Protein AF-A0A5J6GFS8-F1 (afdb_monomer)

Solvent-accessible surface area (backbone atoms only — not comparable to full-atom values): 8564 Å² total; per-residue (Å²): 138,87,83,85,83,84,83,79,87,88,77,89,83,87,82,81,78,84,73,84,77,79,80,79,78,80,77,74,72,83,65,76,50,43,79,42,54,53,66,45,23,57,69,48,39,76,42,96,89,51,27,25,41,31,42,46,82,40,82,72,58,32,54,70,62,23,29,26,41,33,41,36,55,41,91,51,72,62,40,35,34,36,28,35,67,92,44,79,54,26,57,31,37,74,92,38,41,53,30,64,36,74,43,46,44,67,60,37,60,74,44,33,40,34,37,31,34,40,47,86,95,66,46,76,38,57,51,33,31,32,75,45,33,62,80,75,52,59,46,14,19,22,40,40,36,36,36,53,39,101

Nearest PDB structures (foldseek):
  8vkj-assembly1_B  TM=5.607E-01  e=1.266E-01  Homo sapiens
  5ag9-assembly2_B  TM=4.129E-01  e=4.962E-01  Porphyromonas gingivalis W83
  5a9h-assembly1_A-2  TM=4.532E-01  e=4.469E+00  Rattus norvegicus
  6e14-assembly1_D  TM=4.019E-01  e=4.743E+00  Escherichia coli

Mean predicted aligned error: 10.38 Å

pLDDT: mean 86.06, std 19.15, range [37.62, 98.75]

Organism: Streptomyces kanamyceticus (NCBI:txid1967)

Foldseek 3Di:
DDDDDDDDDDDDDDDDDPDPPPPPDPPPDQDPAAEDAVVCQCVQHQDPVRWTKHKDKAAQPAAQQKEKEKEFEAPDAWKKFKAFAPGTAWIAHDVRRMDMGMDGLVSCLVGPMWIWTQDPPRDIHTHYGNPCRNVVTGGSMYMYMYTHGD

Sequence (150 aa):
MRSAVKRLPVVALMTTMLGAVQVIGYASSAQAAEGIQFQQLLNGEKLPDGDVVQATVLPGGAAPDTISIQLKLSGVTWWKGIQTGSIVLCQAQDNQQSSSAQVSVSDFNAHGLQLWKAKTFGVHTEMYNIVDATQKMSGGNSYIFIWTKD

Secondary structure (DSSP, 8-state):
-PPP-PPPPP--------------------PPPEEE-HHHHHTTPBPTTS-EEEEEEETTSS-TTEEEEEEEESS--S-EEEEETTEEEEEEBTTB-EEEEEEEHHHHHHH--EEEEE-GGG-EEEEEEETTHHHH--TT-EEEEEEEE-

Structure (mmCIF, N/CA/C/O backbone):
data_AF-A0A5J6GFS8-F1
#
_entry.id   AF-A0A5J6GFS8-F1
#
loop_
_atom_site.group_PDB
_atom_site.id
_atom_site.type_symbol
_atom_site.label_atom_id
_atom_site.label_alt_id
_atom_site.label_comp_id
_atom_site.label_asym_id
_atom_site.label_entity_id
_atom_site.label_seq_id
_atom_site.pdbx_PDB_ins_code
_atom_site.Cartn_x
_atom_site.Cartn_y
_atom_site.Cartn_z
_atom_site.occupancy
_atom_site.B_iso_or_equiv
_atom_site.auth_seq_id
_atom_site.auth_comp_id
_atom_site.auth_asym_id
_atom_site.auth_atom_id
_atom_site.pdbx_PDB_model_num
ATOM 1 N N . MET A 1 1 ? -20.683 -40.053 87.049 1.00 51.50 1 MET A N 1
ATOM 2 C CA . MET A 1 1 ? -21.378 -40.898 86.052 1.00 51.50 1 MET A CA 1
ATOM 3 C C . MET A 1 1 ? -21.392 -40.152 84.726 1.00 51.50 1 MET A C 1
ATOM 5 O O . MET A 1 1 ? -22.037 -39.119 84.633 1.00 51.50 1 MET A O 1
ATOM 9 N N . ARG A 1 2 ? -20.567 -40.576 83.760 1.00 42.88 2 ARG A N 1
ATOM 10 C CA . ARG A 1 2 ? -20.391 -39.907 82.459 1.00 42.88 2 ARG A CA 1
ATOM 11 C C . ARG A 1 2 ? -21.342 -40.550 81.448 1.00 42.88 2 ARG A C 1
ATOM 13 O O . ARG A 1 2 ? -21.233 -41.746 81.206 1.00 42.88 2 ARG A O 1
ATOM 20 N N . SER A 1 3 ? -22.280 -39.769 80.916 1.00 56.62 3 SER A N 1
ATOM 21 C CA . SER A 1 3 ? -23.244 -40.216 79.907 1.00 56.62 3 SER A CA 1
ATOM 22 C C . SER A 1 3 ? -22.626 -40.130 78.509 1.00 56.62 3 SER A C 1
ATOM 24 O O . SER A 1 3 ? -22.006 -39.125 78.159 1.00 56.62 3 SER A O 1
ATOM 26 N N . ALA A 1 4 ? -22.756 -41.209 77.739 1.00 50.31 4 ALA A N 1
ATOM 27 C CA . ALA A 1 4 ? -22.211 -41.371 76.399 1.00 50.31 4 ALA A CA 1
ATOM 28 C C . ALA A 1 4 ? -23.165 -40.783 75.348 1.00 50.31 4 ALA A C 1
ATOM 30 O O . ALA A 1 4 ? -24.320 -41.193 75.260 1.00 50.31 4 ALA A O 1
ATOM 31 N N . VAL A 1 5 ? -22.674 -39.862 74.514 1.00 58.72 5 VAL A N 1
ATOM 32 C CA . VAL A 1 5 ? -23.414 -39.358 73.347 1.00 58.72 5 VAL A CA 1
ATOM 33 C C . VAL A 1 5 ? -22.897 -40.063 72.094 1.00 58.72 5 VAL A C 1
ATOM 35 O O . VAL A 1 5 ? -21.768 -39.850 71.652 1.00 58.72 5 VAL A O 1
ATOM 38 N N . LYS A 1 6 ? -23.745 -40.933 71.542 1.00 57.16 6 LYS A N 1
ATOM 39 C CA . LYS A 1 6 ? -23.570 -41.653 70.275 1.00 57.16 6 LYS A CA 1
ATOM 40 C C . LYS A 1 6 ? -23.711 -40.653 69.118 1.00 57.16 6 LYS A C 1
ATOM 42 O O . LYS A 1 6 ? -24.754 -40.017 68.995 1.00 57.16 6 LYS A O 1
ATOM 47 N N . ARG A 1 7 ? -22.688 -40.506 68.270 1.00 54.88 7 ARG A N 1
ATOM 48 C CA . ARG A 1 7 ? -22.780 -39.741 67.013 1.00 54.88 7 ARG A CA 1
ATOM 49 C C . ARG A 1 7 ? -23.250 -40.664 65.886 1.00 54.88 7 ARG A C 1
ATOM 51 O O . ARG A 1 7 ? -22.682 -41.737 65.707 1.00 54.88 7 ARG A O 1
ATOM 58 N N . LEU A 1 8 ? -24.274 -40.240 65.147 1.00 52.16 8 LEU A N 1
ATOM 59 C CA . LEU A 1 8 ? -24.704 -40.848 63.882 1.00 52.16 8 LEU A CA 1
ATOM 60 C C . LEU A 1 8 ? -24.001 -40.143 62.706 1.00 52.16 8 LEU A C 1
ATOM 62 O O . LEU A 1 8 ? -23.770 -38.934 62.800 1.00 52.16 8 LEU A O 1
ATOM 66 N N . PRO A 1 9 ? -23.677 -40.845 61.605 1.00 53.97 9 PRO A N 1
ATOM 67 C CA . PRO A 1 9 ? -23.190 -40.211 60.389 1.00 53.97 9 PRO A CA 1
ATOM 68 C C . PRO A 1 9 ? -24.370 -39.675 59.567 1.00 53.97 9 PRO A C 1
ATOM 70 O O . PRO A 1 9 ? -25.335 -40.392 59.310 1.00 53.97 9 PRO A O 1
ATOM 73 N N . VAL A 1 10 ? -24.281 -38.417 59.135 1.00 53.72 10 VAL A N 1
ATOM 74 C CA . VAL A 1 10 ? -25.166 -37.854 58.108 1.00 53.72 10 VAL A CA 1
ATOM 75 C C . VAL A 1 10 ? -24.489 -38.075 56.758 1.00 53.72 10 VAL A C 1
ATOM 77 O O . VAL A 1 10 ? -23.369 -37.618 56.537 1.00 53.72 10 VAL A O 1
ATOM 80 N N . VAL A 1 11 ? -25.159 -38.824 55.886 1.00 49.25 11 VAL A N 1
ATOM 81 C CA . VAL A 1 11 ? -24.751 -39.141 54.512 1.00 49.25 11 VAL A CA 1
ATOM 82 C C . VAL A 1 11 ? -25.699 -38.428 53.542 1.00 49.25 11 VAL A C 1
ATOM 84 O O . VAL A 1 11 ? -26.904 -38.423 53.779 1.00 49.25 11 VAL A O 1
ATOM 87 N N . ALA A 1 12 ? -25.124 -37.944 52.429 1.00 44.88 12 ALA A N 1
ATOM 88 C CA . ALA A 1 12 ? -25.752 -37.483 51.176 1.00 44.88 12 ALA A CA 1
ATOM 89 C C . ALA A 1 12 ? -26.494 -36.123 51.230 1.00 44.88 12 ALA A C 1
ATOM 91 O O . ALA A 1 12 ? -27.041 -35.743 52.251 1.00 44.88 12 ALA A O 1
ATOM 92 N N . LEU A 1 13 ? -26.539 -35.298 50.178 1.00 42.66 13 LEU A N 1
ATOM 93 C CA . LEU A 1 13 ? -26.356 -35.522 48.741 1.00 42.66 13 LEU A CA 1
ATOM 94 C C . LEU A 1 13 ? -25.402 -34.477 48.129 1.00 42.66 13 LEU A C 1
ATOM 96 O O . LEU A 1 13 ? -25.561 -33.279 48.352 1.00 42.66 13 LEU A O 1
ATOM 100 N N . MET A 1 14 ? -24.472 -34.924 47.281 1.00 44.25 14 MET A N 1
ATOM 101 C CA . MET A 1 14 ? -23.796 -34.067 46.302 1.00 44.25 14 MET A CA 1
ATOM 102 C C . MET A 1 14 ? -24.633 -34.080 45.017 1.00 44.25 14 MET A C 1
ATOM 104 O O . MET A 1 14 ? -24.629 -35.062 44.279 1.00 44.25 14 MET A O 1
ATOM 108 N N . THR A 1 15 ? -25.385 -33.009 44.775 1.00 50.62 15 THR A N 1
ATOM 109 C CA . THR A 1 15 ? -26.115 -32.798 43.520 1.00 50.62 15 THR A CA 1
ATOM 110 C C . THR A 1 15 ? -25.152 -32.212 42.492 1.00 50.62 15 THR A C 1
ATOM 112 O O . THR A 1 15 ? -24.826 -31.027 42.538 1.00 50.62 15 THR A O 1
ATOM 115 N N . THR A 1 16 ? -24.668 -33.036 41.569 1.00 50.84 16 THR A N 1
ATOM 116 C CA . THR A 1 16 ? -23.908 -32.589 40.397 1.00 50.84 16 THR A CA 1
ATOM 117 C C . THR A 1 16 ? -24.849 -31.886 39.418 1.00 50.84 16 THR A C 1
ATOM 119 O O . THR A 1 16 ? -25.651 -32.517 38.734 1.00 50.84 16 THR A O 1
ATOM 122 N N . MET A 1 17 ? -24.747 -30.558 39.342 1.00 48.44 17 MET A N 1
ATOM 123 C CA . MET A 1 17 ? -25.309 -29.764 38.249 1.00 48.44 17 MET A CA 1
ATOM 124 C C . MET A 1 17 ? -24.481 -30.027 36.984 1.00 48.44 17 MET A C 1
ATOM 126 O O . MET A 1 17 ? -23.383 -29.492 36.831 1.00 48.44 17 MET A O 1
ATOM 130 N N . LEU A 1 18 ? -24.998 -30.856 36.075 1.00 46.81 18 LEU A N 1
ATOM 131 C CA . LEU A 1 18 ? -24.504 -30.938 34.700 1.00 46.81 18 LEU A CA 1
ATOM 132 C C . LEU A 1 18 ? -24.989 -29.683 33.952 1.00 46.81 18 LEU A C 1
ATOM 134 O O . LEU A 1 18 ? -26.069 -29.660 33.366 1.00 46.81 18 LEU A O 1
ATOM 138 N N . GLY A 1 19 ? -24.216 -28.602 34.028 1.00 43.16 19 GLY A N 1
ATOM 139 C CA . GLY A 1 19 ? -24.419 -27.435 33.177 1.00 43.16 19 GLY A CA 1
ATOM 140 C C . GLY A 1 19 ? -23.954 -27.762 31.762 1.00 43.16 19 GLY A C 1
ATOM 141 O O . GLY A 1 19 ? -22.760 -27.947 31.534 1.00 43.16 19 GLY A O 1
ATOM 142 N N . ALA A 1 20 ? -24.883 -27.850 30.812 1.00 51.31 20 ALA A N 1
ATOM 143 C CA . ALA A 1 20 ? -24.550 -27.919 29.397 1.00 51.31 20 ALA A CA 1
ATOM 144 C C . ALA A 1 20 ? -23.902 -26.590 28.979 1.00 51.31 20 ALA A C 1
ATOM 146 O O . ALA A 1 20 ? -24.585 -25.587 28.776 1.00 51.31 20 ALA A O 1
ATOM 147 N N . VAL A 1 21 ? -22.573 -26.569 28.874 1.00 49.06 21 VAL A N 1
ATOM 148 C CA . VAL A 1 21 ? -21.855 -25.473 28.220 1.00 49.06 21 VAL A CA 1
ATOM 149 C C . VAL A 1 21 ? -22.130 -25.604 26.726 1.00 49.06 21 VAL A C 1
ATOM 151 O O . VAL A 1 21 ? -21.554 -26.456 26.051 1.00 49.06 21 VAL A O 1
ATOM 154 N N . GLN A 1 22 ? -23.045 -24.788 26.203 1.00 43.69 22 GLN A N 1
ATOM 155 C CA . GLN A 1 22 ? -23.152 -24.605 24.762 1.00 43.69 22 GLN A CA 1
ATOM 156 C C . GLN A 1 22 ? -21.919 -23.838 24.293 1.00 43.69 22 GLN A C 1
ATOM 158 O O . GLN A 1 22 ? -21.813 -22.623 24.453 1.00 43.69 22 GLN A O 1
ATOM 163 N N . VAL A 1 23 ? -20.963 -24.571 23.729 1.00 49.56 23 VAL A N 1
ATOM 164 C CA . VAL A 1 23 ? -19.880 -23.986 22.944 1.00 49.56 23 VAL A CA 1
ATOM 165 C C . VAL A 1 23 ? -20.517 -23.459 21.660 1.00 49.56 23 VAL A C 1
ATOM 167 O O . VAL A 1 23 ? -20.756 -24.213 20.719 1.00 49.56 23 VAL A O 1
ATOM 170 N N . ILE A 1 24 ? -20.848 -22.167 21.634 1.00 54.84 24 ILE A N 1
ATOM 171 C CA . ILE A 1 24 ? -21.201 -21.473 20.394 1.00 54.84 24 ILE A CA 1
ATOM 172 C C . ILE A 1 24 ? -19.900 -21.350 19.600 1.00 54.84 24 ILE A C 1
ATOM 174 O O . ILE A 1 24 ? -19.075 -20.474 19.851 1.00 54.84 24 ILE A O 1
ATOM 178 N N . GLY A 1 25 ? -19.684 -22.291 18.683 1.00 37.62 25 GLY A N 1
ATOM 179 C CA . GLY A 1 25 ? -18.617 -22.202 17.700 1.00 37.62 25 GLY A CA 1
ATOM 180 C C . GLY A 1 25 ? -18.912 -21.048 16.749 1.00 37.62 25 GLY A C 1
ATOM 181 O O . GLY A 1 25 ? -19.737 -21.183 15.850 1.00 37.62 25 GLY A O 1
ATOM 182 N N . TYR A 1 26 ? -18.242 -19.912 16.936 1.00 48.47 26 TYR A N 1
ATOM 183 C CA . TYR A 1 26 ? -18.185 -18.875 15.914 1.00 48.47 26 TYR A CA 1
ATOM 184 C C . TYR A 1 26 ? -17.205 -19.341 14.840 1.00 48.47 26 TYR A C 1
ATOM 186 O O . TYR A 1 26 ? -16.000 -19.119 14.932 1.00 48.47 26 TYR A O 1
ATOM 194 N N . ALA A 1 27 ? -17.721 -20.026 13.823 1.00 43.28 27 ALA A N 1
ATOM 195 C CA . ALA A 1 27 ? -17.005 -20.144 12.567 1.00 43.28 27 ALA A CA 1
ATOM 196 C C . ALA A 1 27 ? -16.975 -18.745 11.939 1.00 43.28 27 ALA A C 1
ATOM 198 O O . ALA A 1 27 ? -17.963 -18.301 11.357 1.00 43.28 27 ALA A O 1
ATOM 199 N N . SER A 1 28 ? -15.865 -18.018 12.088 1.00 51.00 28 SER A N 1
ATOM 200 C CA . SER A 1 28 ? -15.610 -16.863 11.235 1.00 51.00 28 SER A CA 1
ATOM 201 C C . SER A 1 28 ? -15.380 -17.408 9.830 1.00 51.00 28 SER A C 1
ATOM 203 O O . SER A 1 28 ? -14.301 -17.918 9.525 1.00 51.00 28 SER A O 1
ATOM 205 N N . SER A 1 29 ? -16.401 -17.367 8.977 1.00 48.66 29 SER A N 1
ATOM 206 C CA . SER A 1 29 ? -16.181 -17.517 7.544 1.00 48.66 29 SER A CA 1
ATOM 207 C C . SER A 1 29 ? -15.128 -16.486 7.150 1.00 48.66 29 SER A C 1
ATOM 209 O O . SER A 1 29 ? -15.322 -15.301 7.429 1.00 48.66 29 SER A O 1
ATOM 211 N N . ALA A 1 30 ? -14.010 -16.927 6.570 1.00 54.62 30 ALA A N 1
ATOM 212 C CA . ALA A 1 30 ? -13.042 -16.024 5.966 1.00 54.62 30 ALA A CA 1
ATOM 213 C C . ALA A 1 30 ? -13.802 -15.190 4.929 1.00 54.62 30 ALA A C 1
ATOM 215 O O . ALA A 1 30 ? -14.201 -15.697 3.881 1.00 54.62 30 ALA A O 1
ATOM 216 N N . GLN A 1 31 ? -14.117 -13.948 5.283 1.00 60.41 31 GLN A N 1
ATOM 217 C CA . GLN A 1 31 ? -14.730 -13.023 4.351 1.00 60.41 31 GLN A CA 1
ATOM 218 C C . GLN A 1 31 ? -13.674 -12.749 3.286 1.00 60.41 31 GLN A C 1
ATOM 220 O O . GLN A 1 31 ? -12.537 -12.428 3.625 1.00 60.41 31 GLN A O 1
ATOM 225 N N . ALA A 1 32 ? -14.026 -12.958 2.018 1.00 70.25 32 ALA A N 1
ATOM 226 C CA . ALA A 1 32 ? -13.131 -12.616 0.925 1.00 70.25 32 ALA A CA 1
ATOM 227 C C . ALA A 1 32 ? -12.771 -11.128 1.032 1.00 70.25 32 ALA A C 1
ATOM 229 O O . ALA A 1 32 ? -13.650 -10.310 1.316 1.00 70.25 32 ALA A O 1
ATOM 230 N N . ALA A 1 33 ? -11.495 -10.802 0.822 1.00 86.75 33 ALA A N 1
ATOM 231 C CA . ALA A 1 33 ? -11.030 -9.424 0.835 1.00 86.75 33 ALA A CA 1
ATOM 232 C C . ALA A 1 33 ? -11.856 -8.582 -0.147 1.00 86.75 33 ALA A C 1
ATOM 234 O O . ALA A 1 33 ? -12.089 -8.988 -1.290 1.00 86.75 33 ALA A O 1
ATOM 235 N N . GLU A 1 34 ? -12.305 -7.413 0.295 1.00 94.12 34 GLU A N 1
ATOM 236 C CA . GLU A 1 34 ? -13.131 -6.543 -0.528 1.00 94.12 34 GLU A CA 1
ATOM 237 C C . GLU A 1 34 ? -12.273 -5.779 -1.538 1.00 94.12 34 GLU A C 1
ATOM 239 O O . GLU A 1 34 ? -11.184 -5.296 -1.224 1.00 94.12 34 GLU A O 1
ATOM 244 N N . GLY A 1 35 ? -12.753 -5.680 -2.777 1.00 97.12 35 GLY A N 1
ATOM 245 C CA . GLY A 1 35 ? -12.060 -4.939 -3.824 1.00 97.12 35 GLY A CA 1
ATOM 246 C C . GLY A 1 35 ? -12.212 -3.431 -3.633 1.00 97.12 35 GLY A C 1
ATOM 247 O O . GLY A 1 35 ? -13.329 -2.925 -3.679 1.00 97.12 35 GLY A O 1
ATOM 248 N N . ILE A 1 36 ? -11.101 -2.710 -3.484 1.00 98.25 36 ILE A N 1
ATOM 249 C CA . ILE A 1 36 ? -11.068 -1.240 -3.398 1.00 98.25 36 ILE A CA 1
ATOM 250 C C . ILE A 1 36 ? -10.165 -0.649 -4.483 1.00 98.25 36 ILE A C 1
ATOM 252 O O . ILE A 1 36 ? -9.252 -1.314 -4.970 1.00 98.25 36 ILE A O 1
ATOM 256 N N . GLN A 1 37 ? -10.397 0.607 -4.855 1.00 98.44 37 GLN A N 1
ATOM 257 C CA . GLN A 1 37 ? -9.556 1.342 -5.803 1.00 98.44 37 GLN A CA 1
ATOM 258 C C . GLN A 1 37 ? -8.465 2.118 -5.061 1.00 98.44 37 GLN A C 1
ATOM 260 O O . GLN A 1 37 ? -8.717 2.744 -4.030 1.00 98.44 37 GLN A O 1
ATOM 265 N N . PHE A 1 38 ? -7.266 2.181 -5.625 1.00 98.50 38 PHE A N 1
ATOM 266 C CA . PHE A 1 38 ? -6.139 2.939 -5.090 1.00 98.50 38 PHE A CA 1
ATOM 267 C C . PHE A 1 38 ? -6.471 4.430 -4.944 1.00 98.50 38 PHE A C 1
ATOM 269 O O . PHE A 1 38 ? -6.030 5.078 -3.997 1.00 98.50 38 PHE A O 1
ATOM 276 N N . GLN A 1 39 ? -7.319 4.972 -5.827 1.00 98.38 39 GLN A N 1
ATOM 277 C CA . GLN A 1 39 ? -7.792 6.356 -5.723 1.00 98.38 39 GLN A CA 1
ATOM 278 C C . GLN A 1 39 ? -8.543 6.635 -4.411 1.00 98.38 39 GLN A C 1
ATOM 280 O O . GLN A 1 39 ? -8.414 7.732 -3.872 1.00 98.38 39 GLN A O 1
ATOM 285 N N . GLN A 1 40 ? -9.267 5.654 -3.862 1.00 98.44 40 GLN A N 1
ATOM 286 C CA . GLN A 1 40 ? -9.953 5.807 -2.572 1.00 98.44 40 GLN A CA 1
ATOM 287 C C . GLN A 1 40 ? -8.941 6.036 -1.444 1.00 98.44 40 GLN A C 1
ATOM 289 O O . GLN A 1 40 ? -9.168 6.857 -0.558 1.00 98.44 40 GLN A O 1
ATOM 294 N N . LEU A 1 41 ? -7.781 5.372 -1.524 1.00 98.44 41 LEU A N 1
ATOM 295 C CA . LEU A 1 41 ? -6.683 5.556 -0.576 1.00 98.44 41 LEU A CA 1
ATOM 296 C C . LEU A 1 41 ? -6.019 6.925 -0.741 1.00 98.44 41 LEU A C 1
ATOM 298 O O . LEU A 1 41 ? -5.725 7.588 0.250 1.00 98.44 41 LEU A O 1
ATOM 302 N N . LEU A 1 42 ? -5.810 7.391 -1.975 1.00 98.19 42 LEU A N 1
ATOM 303 C CA . LEU A 1 42 ? -5.276 8.739 -2.224 1.00 98.19 42 LEU A CA 1
ATOM 304 C C . LEU A 1 42 ? -6.201 9.833 -1.668 1.00 98.19 42 LEU A C 1
ATOM 306 O O . LEU A 1 42 ? -5.730 10.841 -1.144 1.00 98.19 42 LEU A O 1
ATOM 310 N N . ASN A 1 43 ? -7.512 9.610 -1.747 1.00 98.00 43 ASN A N 1
ATOM 311 C CA . ASN A 1 43 ? -8.529 10.524 -1.234 1.00 98.00 43 ASN A CA 1
ATOM 312 C C . ASN A 1 43 ? -8.733 10.413 0.290 1.00 98.00 43 ASN A C 1
ATOM 314 O O . ASN A 1 43 ? -9.412 11.261 0.868 1.00 98.00 43 ASN A O 1
ATOM 318 N N . GLY A 1 44 ? -8.171 9.387 0.944 1.00 96.88 44 GLY A N 1
ATOM 319 C CA . GLY A 1 44 ? -8.408 9.107 2.363 1.00 96.88 44 GLY A CA 1
ATOM 320 C C . GLY A 1 44 ? -9.870 8.769 2.666 1.00 96.88 44 GLY A C 1
ATOM 321 O O . GLY A 1 44 ? -10.405 9.179 3.697 1.00 96.88 44 GLY A O 1
ATOM 322 N N . GLU A 1 45 ? -10.542 8.076 1.747 1.00 98.06 45 GLU A N 1
ATOM 323 C CA . GLU A 1 45 ? -11.945 7.701 1.895 1.00 98.06 45 GLU A CA 1
ATOM 324 C C . GLU A 1 45 ? -12.149 6.639 2.981 1.00 98.06 45 GLU A C 1
ATOM 326 O O . GLU A 1 45 ? -11.257 5.856 3.318 1.00 98.06 45 GLU A O 1
ATOM 331 N N . LYS A 1 46 ? -13.373 6.598 3.513 1.00 97.94 46 LYS A N 1
ATOM 332 C CA . LYS A 1 46 ? -13.802 5.525 4.406 1.00 97.94 46 LYS A CA 1
ATOM 333 C C . LYS A 1 46 ? -13.968 4.237 3.600 1.00 97.94 46 LYS A C 1
ATOM 335 O O . LYS A 1 46 ? -14.737 4.204 2.640 1.00 97.94 46 LYS A O 1
ATOM 340 N N . LEU A 1 47 ? -13.273 3.189 4.024 1.00 97.19 47 LEU A N 1
ATOM 341 C CA . LEU A 1 47 ? -13.335 1.862 3.429 1.00 97.19 47 LEU A CA 1
ATOM 342 C C . LEU A 1 47 ? -14.553 1.075 3.950 1.00 97.19 47 LEU A C 1
ATOM 344 O O . LEU A 1 47 ? -15.155 1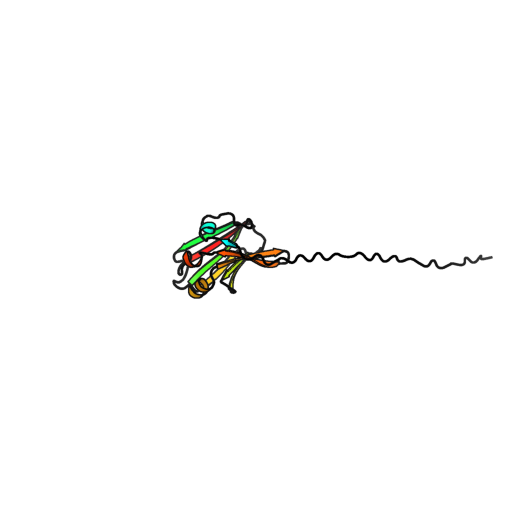.461 4.958 1.00 97.19 47 LEU A O 1
ATOM 348 N N . PRO A 1 48 ? -14.936 -0.025 3.280 1.00 95.00 48 PRO A N 1
ATOM 349 C CA . PRO A 1 48 ? -16.152 -0.778 3.595 1.00 95.00 48 PRO A CA 1
ATOM 350 C C . PRO A 1 48 ? -16.295 -1.269 5.047 1.00 95.00 48 PRO A C 1
ATOM 352 O O . PRO A 1 48 ? -17.383 -1.160 5.610 1.00 95.00 48 PRO A O 1
ATOM 355 N N . ASP A 1 49 ? -15.212 -1.723 5.695 1.00 93.00 49 ASP A N 1
ATOM 356 C CA . ASP A 1 49 ? -15.234 -2.146 7.115 1.00 93.00 49 ASP A CA 1
ATOM 357 C C . ASP A 1 49 ? -15.222 -0.953 8.089 1.00 93.00 49 ASP A C 1
ATOM 359 O O . ASP A 1 49 ? -15.335 -1.114 9.298 1.00 93.00 49 ASP A O 1
ATOM 363 N N . GLY A 1 50 ? -15.118 0.268 7.564 1.00 95.06 50 GLY A N 1
ATOM 364 C CA . GLY A 1 50 ? -15.086 1.509 8.326 1.00 95.06 50 GLY A CA 1
ATOM 365 C C . GLY A 1 50 ? -13.702 2.100 8.556 1.00 95.06 50 GLY A C 1
ATOM 366 O O . GLY A 1 50 ? -13.630 3.260 8.985 1.00 95.06 50 GLY A O 1
ATOM 367 N N . ASP A 1 51 ? -12.660 1.355 8.181 1.00 96.50 51 ASP A N 1
ATOM 368 C CA . ASP A 1 51 ? -11.272 1.797 8.220 1.00 96.50 51 ASP A 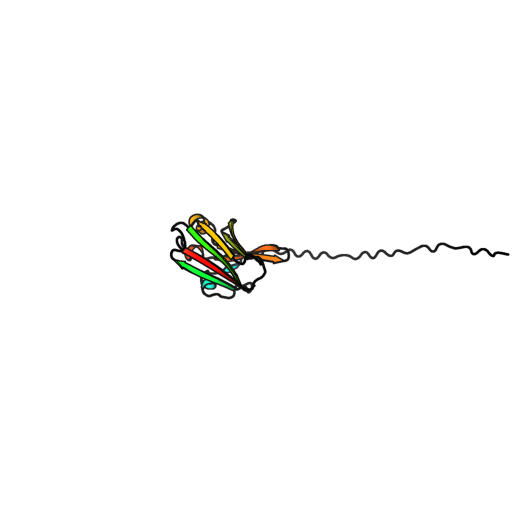CA 1
ATOM 369 C C . ASP A 1 51 ? -11.053 3.064 7.380 1.00 96.50 51 ASP A C 1
ATOM 371 O O . ASP A 1 51 ? -11.766 3.342 6.410 1.00 96.50 51 ASP A O 1
ATOM 375 N N . VAL A 1 52 ? -10.002 3.809 7.713 1.00 97.94 52 VAL A N 1
ATOM 376 C CA . VAL A 1 52 ? -9.467 4.873 6.856 1.00 97.94 52 VAL A CA 1
ATOM 377 C C . VAL A 1 52 ? -7.979 4.627 6.664 1.00 97.94 52 VAL A C 1
ATOM 379 O O . VAL A 1 52 ? -7.206 4.602 7.627 1.00 97.94 52 VAL A O 1
ATOM 382 N N . VAL A 1 53 ? -7.586 4.457 5.403 1.00 98.19 53 VAL A N 1
ATOM 383 C CA . VAL A 1 53 ? -6.193 4.281 4.992 1.00 98.19 53 VAL A CA 1
ATOM 384 C C . VAL A 1 53 ? -5.879 5.315 3.924 1.00 98.19 53 VAL A C 1
ATOM 386 O O . VAL A 1 53 ? -6.500 5.328 2.866 1.00 98.19 53 VAL A O 1
ATOM 389 N N . GLN A 1 54 ? -4.911 6.182 4.204 1.00 98.44 54 GLN A N 1
ATOM 390 C CA . GLN A 1 54 ? -4.463 7.205 3.268 1.00 98.44 54 GLN A CA 1
ATOM 391 C C . GLN A 1 54 ? -3.183 6.762 2.564 1.00 98.44 54 GLN A C 1
ATOM 393 O O . GLN A 1 54 ? -2.246 6.317 3.225 1.00 98.44 54 GLN A O 1
ATOM 398 N N . ALA A 1 55 ? -3.117 6.918 1.245 1.00 98.50 55 ALA A N 1
ATOM 399 C CA . ALA A 1 55 ? -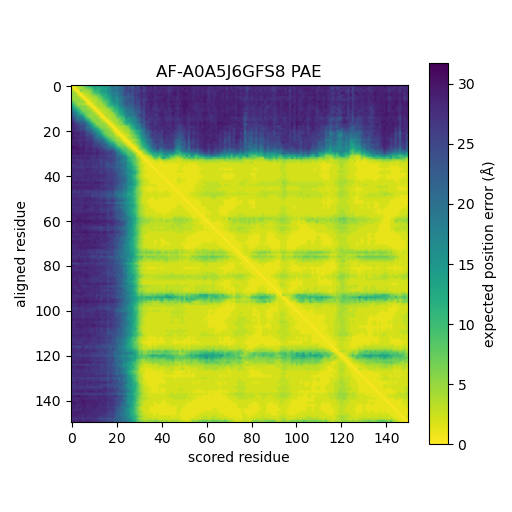1.911 6.674 0.463 1.00 98.50 55 ALA A CA 1
ATOM 400 C C . ALA A 1 55 ? -1.283 7.990 -0.018 1.00 98.50 55 ALA A C 1
ATOM 402 O O . ALA A 1 55 ? -1.978 8.903 -0.461 1.00 98.50 55 ALA A O 1
ATOM 403 N N . THR A 1 56 ? 0.045 8.052 0.007 1.00 98.44 56 THR A N 1
ATOM 404 C CA . THR A 1 56 ? 0.849 9.134 -0.573 1.00 98.44 56 THR A CA 1
ATOM 405 C C . THR A 1 56 ? 1.892 8.538 -1.506 1.00 98.44 56 THR A C 1
ATOM 407 O O . THR A 1 56 ? 2.557 7.564 -1.153 1.00 98.44 56 THR A O 1
ATOM 410 N N . VAL A 1 57 ? 2.067 9.149 -2.679 1.00 98.50 57 VAL A N 1
ATOM 411 C CA . VAL A 1 57 ? 3.076 8.751 -3.668 1.00 98.50 57 VAL A CA 1
ATOM 412 C C . VAL A 1 57 ? 4.251 9.719 -3.619 1.00 98.50 57 VAL A C 1
ATOM 414 O O . VAL A 1 57 ? 4.064 10.933 -3.689 1.00 98.50 57 VAL A O 1
ATOM 417 N N . LEU A 1 58 ? 5.461 9.179 -3.539 1.00 98.19 58 LEU A N 1
ATOM 418 C CA . LEU A 1 58 ? 6.719 9.910 -3.634 1.00 98.19 58 LEU A CA 1
ATOM 419 C C . LEU A 1 58 ? 7.474 9.436 -4.887 1.00 98.19 58 LEU A C 1
ATOM 421 O O . LEU A 1 58 ? 8.099 8.367 -4.861 1.00 98.19 58 LEU A O 1
ATOM 425 N N . PRO A 1 59 ? 7.404 10.196 -5.996 1.00 97.69 59 PRO A N 1
ATOM 426 C CA . PRO A 1 59 ? 8.124 9.857 -7.216 1.00 97.69 59 PRO A CA 1
ATOM 427 C C . PRO A 1 59 ? 9.641 9.820 -7.004 1.00 97.69 59 PRO A C 1
ATOM 429 O O . PRO A 1 59 ? 10.184 10.670 -6.301 1.00 97.69 59 PRO A O 1
ATOM 432 N N . GLY A 1 60 ? 10.330 8.850 -7.610 1.00 96.25 60 GLY A N 1
ATOM 433 C CA . GLY A 1 60 ? 11.790 8.709 -7.485 1.00 96.25 60 GLY A CA 1
ATOM 434 C C . GLY A 1 60 ? 12.270 8.204 -6.116 1.00 96.25 60 GLY A C 1
ATOM 435 O O . GLY A 1 60 ? 13.450 8.323 -5.796 1.00 96.25 60 GLY A O 1
ATOM 436 N N . GLY A 1 61 ? 11.366 7.670 -5.288 1.00 95.00 61 GLY A N 1
ATOM 437 C CA . GLY A 1 61 ? 11.672 7.139 -3.957 1.00 95.00 61 GLY A CA 1
ATOM 438 C C . GLY A 1 61 ? 12.195 5.696 -3.927 1.00 95.00 61 GLY A C 1
ATOM 439 O O . GLY A 1 61 ? 12.387 5.158 -2.836 1.00 95.00 61 GLY A O 1
ATOM 440 N N . ALA A 1 62 ? 12.381 5.054 -5.083 1.00 97.62 62 ALA A N 1
ATOM 441 C CA . ALA A 1 62 ? 12.881 3.684 -5.212 1.00 97.62 62 ALA A CA 1
ATOM 442 C C . ALA A 1 62 ? 13.748 3.516 -6.475 1.00 97.62 62 ALA A C 1
ATOM 444 O O . ALA A 1 62 ? 13.852 4.430 -7.296 1.00 97.62 62 ALA A O 1
ATOM 445 N N . ALA A 1 63 ? 14.373 2.346 -6.637 1.00 97.69 63 ALA A N 1
ATOM 446 C CA . ALA A 1 63 ? 15.045 1.998 -7.888 1.00 97.69 63 ALA A CA 1
ATOM 447 C C . ALA A 1 63 ? 13.999 1.725 -8.993 1.00 97.69 63 ALA A C 1
ATOM 449 O O . ALA A 1 63 ? 12.873 1.350 -8.671 1.00 97.69 63 ALA A O 1
ATOM 450 N N . PRO A 1 64 ? 14.320 1.905 -10.289 1.00 98.00 64 PRO A N 1
ATOM 451 C CA . PRO A 1 64 ? 13.331 1.799 -11.371 1.00 98.00 64 PRO A CA 1
ATOM 452 C C . PRO A 1 64 ? 12.572 0.464 -11.445 1.00 98.00 64 PRO A C 1
ATOM 454 O O . PRO A 1 64 ? 11.425 0.434 -11.883 1.00 98.00 64 PRO A O 1
ATOM 457 N N . ASP A 1 65 ? 13.198 -0.630 -11.023 1.00 98.25 65 ASP A N 1
ATOM 458 C CA . ASP A 1 65 ? 12.663 -1.995 -11.013 1.00 98.25 65 ASP A CA 1
ATOM 459 C C . ASP A 1 65 ? 12.089 -2.419 -9.652 1.00 98.25 65 ASP A C 1
ATOM 461 O O . ASP A 1 65 ? 11.628 -3.554 -9.494 1.00 98.25 65 ASP A O 1
ATOM 465 N N . THR A 1 66 ? 12.059 -1.504 -8.680 1.00 98.38 66 THR A N 1
ATOM 466 C CA . THR A 1 66 ? 11.504 -1.742 -7.350 1.00 98.38 66 THR A CA 1
ATOM 467 C C . THR A 1 66 ? 10.423 -0.736 -6.990 1.00 98.38 66 THR A C 1
ATOM 469 O O . THR A 1 66 ? 10.375 0.399 -7.466 1.00 98.38 66 THR A O 1
ATOM 472 N N . ILE A 1 67 ? 9.524 -1.171 -6.119 1.00 98.69 67 ILE A N 1
ATOM 473 C CA . ILE A 1 67 ? 8.521 -0.334 -5.476 1.00 98.69 67 ILE A CA 1
ATOM 474 C C . ILE A 1 67 ? 8.861 -0.306 -3.991 1.00 98.69 67 ILE A C 1
ATOM 476 O O . ILE A 1 67 ? 8.998 -1.358 -3.365 1.00 98.69 67 ILE A O 1
ATOM 480 N N . SER A 1 68 ? 8.998 0.889 -3.420 1.00 98.62 68 SER A N 1
ATOM 481 C CA . SER A 1 68 ? 9.151 1.057 -1.974 1.00 98.62 68 SER A CA 1
ATOM 482 C C . SER A 1 68 ? 7.775 1.226 -1.340 1.00 98.62 68 SER A C 1
ATOM 484 O O . SER A 1 68 ? 6.973 2.041 -1.793 1.00 98.62 68 SER A O 1
ATOM 486 N N . ILE A 1 69 ? 7.476 0.437 -0.313 1.00 98.69 69 ILE A N 1
ATOM 487 C CA . ILE A 1 69 ? 6.207 0.472 0.414 1.00 98.69 69 ILE A CA 1
ATOM 488 C C . ILE A 1 69 ? 6.510 0.774 1.872 1.00 98.69 69 ILE A C 1
ATOM 490 O O . ILE A 1 69 ? 7.381 0.156 2.483 1.00 98.69 69 ILE A O 1
ATOM 494 N N . GLN A 1 70 ? 5.769 1.718 2.439 1.00 98.62 70 GLN A N 1
ATOM 495 C CA . GLN A 1 70 ? 5.812 2.035 3.855 1.00 98.62 70 GLN A CA 1
ATOM 496 C C . GLN A 1 70 ? 4.405 1.977 4.437 1.00 98.62 70 GLN A C 1
ATOM 498 O O . GLN A 1 70 ? 3.484 2.585 3.904 1.00 98.62 70 GLN A O 1
ATOM 503 N N . LEU A 1 71 ? 4.259 1.302 5.570 1.00 98.62 71 LEU A N 1
ATOM 504 C CA . LEU A 1 71 ? 3.066 1.337 6.405 1.00 98.62 71 LEU A CA 1
ATOM 505 C C . LEU A 1 71 ? 3.338 2.196 7.639 1.00 98.62 71 LEU A C 1
ATOM 507 O O . LEU A 1 71 ? 4.381 2.052 8.281 1.00 98.62 71 LEU A O 1
ATOM 511 N N . LYS A 1 72 ? 2.387 3.057 7.993 1.00 98.19 72 LYS A N 1
ATOM 512 C CA . LYS A 1 72 ? 2.355 3.823 9.241 1.00 98.19 72 LYS A CA 1
ATOM 513 C C . LYS A 1 72 ? 1.001 3.674 9.917 1.00 98.19 72 LYS A C 1
ATOM 515 O O . LYS A 1 72 ? -0.027 3.633 9.244 1.00 98.19 72 LYS A O 1
ATOM 520 N N . LEU A 1 73 ? 1.003 3.648 11.243 1.00 97.31 73 LEU A N 1
ATOM 521 C CA . LEU A 1 73 ? -0.202 3.648 12.066 1.00 97.31 73 LEU A CA 1
ATOM 522 C C . LEU A 1 73 ? -0.355 4.989 12.767 1.00 97.31 73 LEU A C 1
ATOM 524 O O . LEU A 1 73 ? 0.617 5.551 13.268 1.00 97.31 73 LEU A O 1
ATOM 528 N N . SER A 1 74 ? -1.585 5.486 12.831 1.00 94.81 74 SER A N 1
ATOM 529 C CA . SER A 1 74 ? -1.924 6.691 13.579 1.00 94.81 74 SER A CA 1
ATOM 530 C C . SER A 1 74 ? -3.238 6.475 14.319 1.00 94.81 74 SER A C 1
ATOM 532 O O . SER A 1 74 ? -4.296 6.433 13.708 1.00 94.81 74 SER A O 1
ATOM 534 N N . GLY A 1 75 ? -3.177 6.301 15.640 1.00 89.62 75 GLY A N 1
ATOM 535 C CA . GLY A 1 75 ? -4.383 6.188 16.470 1.00 89.62 75 GLY A CA 1
ATOM 536 C C . GLY A 1 75 ? -5.170 4.874 16.342 1.00 89.62 75 GLY A C 1
ATOM 537 O O . GLY A 1 75 ? -6.306 4.824 16.801 1.00 89.62 75 GLY A O 1
ATOM 538 N N . VAL A 1 76 ? -4.579 3.822 15.765 1.00 92.50 76 VAL A N 1
ATOM 539 C CA . VAL A 1 76 ? -5.159 2.466 15.679 1.00 92.50 76 VAL A CA 1
ATOM 540 C C . VAL A 1 76 ? -4.350 1.472 16.512 1.00 92.50 76 VAL A C 1
ATOM 542 O O . VAL A 1 76 ? -3.146 1.660 16.694 1.00 92.50 76 VAL A O 1
ATOM 545 N N . THR A 1 77 ? -4.996 0.420 17.021 1.00 88.31 77 THR A N 1
ATOM 546 C CA . THR A 1 77 ? -4.383 -0.518 17.992 1.00 88.31 77 THR A CA 1
ATOM 547 C C . THR A 1 77 ? -4.235 -1.949 17.476 1.00 88.31 77 THR A C 1
ATOM 549 O O . THR A 1 77 ? -3.385 -2.701 17.951 1.00 88.31 77 THR A O 1
ATOM 552 N N . TRP A 1 78 ? -5.017 -2.351 16.475 1.00 89.94 78 TRP A N 1
ATOM 553 C CA . TRP A 1 78 ? -4.890 -3.689 15.892 1.00 89.94 78 TRP A CA 1
ATOM 554 C C . TRP A 1 78 ? -3.710 -3.780 14.926 1.00 89.94 78 TRP A C 1
ATOM 556 O O . TRP A 1 78 ? -3.457 -2.825 14.186 1.00 89.94 78 TRP A O 1
ATOM 566 N N . TRP A 1 79 ? -3.063 -4.955 14.870 1.00 94.06 79 TRP A N 1
ATOM 567 C CA . TRP A 1 79 ? -2.039 -5.262 13.865 1.00 94.06 79 TRP A CA 1
ATOM 568 C C . TRP A 1 79 ? -2.576 -4.957 12.478 1.00 94.06 79 TRP A C 1
ATOM 570 O O . TRP A 1 79 ? -3.676 -5.400 12.132 1.00 94.06 79 TRP A O 1
ATOM 580 N N . LYS A 1 80 ? -1.778 -4.247 11.692 1.00 96.31 80 LYS A N 1
ATOM 581 C CA . LYS A 1 80 ? -2.031 -3.995 10.278 1.00 96.31 80 LYS A CA 1
ATOM 582 C C . LYS A 1 80 ? -0.857 -4.491 9.472 1.00 96.31 80 LYS A C 1
ATOM 584 O O . LYS A 1 80 ? 0.286 -4.416 9.930 1.00 96.31 80 LYS A O 1
ATOM 589 N N . GLY A 1 81 ? -1.128 -4.883 8.242 1.00 97.31 81 GLY A N 1
ATOM 590 C CA . GLY A 1 81 ? -0.064 -5.135 7.300 1.00 97.31 81 GLY A CA 1
ATOM 591 C C . GLY A 1 81 ? -0.471 -4.969 5.855 1.00 97.31 81 GLY A C 1
ATOM 592 O O . GLY A 1 81 ? -1.633 -4.756 5.505 1.00 97.31 81 GLY A O 1
ATOM 593 N N . ILE A 1 82 ? 0.565 -5.025 5.035 1.00 98.25 82 ILE A N 1
ATOM 594 C CA . ILE A 1 82 ? 0.516 -4.923 3.587 1.00 98.25 82 ILE A CA 1
ATOM 595 C C . ILE A 1 82 ? 1.250 -6.139 3.044 1.00 98.25 82 ILE A C 1
ATOM 597 O O . ILE A 1 82 ? 2.351 -6.457 3.506 1.00 98.25 82 ILE A O 1
ATOM 601 N N . GLN A 1 83 ? 0.652 -6.816 2.075 1.00 97.81 83 GLN A N 1
ATOM 602 C CA . GLN A 1 83 ? 1.235 -7.992 1.442 1.00 97.81 83 GLN A CA 1
ATOM 603 C C . GLN A 1 83 ? 1.014 -7.977 -0.070 1.00 97.81 83 GLN A C 1
ATOM 605 O O . GLN A 1 83 ? 0.167 -7.248 -0.583 1.00 97.81 83 GLN A O 1
ATOM 610 N N . THR A 1 84 ? 1.790 -8.799 -0.763 1.00 96.44 84 THR A N 1
ATOM 611 C CA . THR A 1 84 ? 1.641 -9.093 -2.187 1.00 96.44 84 THR A CA 1
ATOM 612 C C . THR A 1 84 ? 1.609 -10.613 -2.336 1.00 96.44 84 THR A C 1
ATOM 614 O O . THR A 1 84 ? 2.583 -11.310 -2.037 1.00 96.44 84 THR A O 1
ATOM 617 N N . GLY A 1 85 ? 0.439 -11.162 -2.663 1.00 93.38 85 GLY A N 1
ATOM 618 C CA . GLY A 1 85 ? 0.234 -12.613 -2.654 1.00 93.38 85 GLY A CA 1
ATOM 619 C C . GLY A 1 85 ? 0.490 -13.184 -1.258 1.00 93.38 85 GLY A C 1
ATOM 620 O O . GLY A 1 85 ? -0.123 -12.745 -0.293 1.00 93.38 85 GLY A O 1
ATOM 621 N N . SER A 1 86 ? 1.422 -14.132 -1.133 1.00 93.00 86 SER A N 1
ATOM 622 C CA . SER A 1 86 ? 1.803 -14.731 0.157 1.00 93.00 86 SER A CA 1
ATOM 623 C C . SER A 1 86 ? 2.952 -14.011 0.879 1.00 93.00 86 SER A C 1
ATOM 625 O O . SER A 1 86 ? 3.430 -14.502 1.902 1.00 93.00 86 SER A O 1
ATOM 627 N N . ILE A 1 87 ? 3.457 -12.898 0.341 1.00 93.44 87 ILE A N 1
ATOM 628 C CA . ILE A 1 87 ? 4.626 -12.191 0.877 1.00 93.44 87 ILE A CA 1
ATOM 629 C C . ILE A 1 87 ? 4.158 -11.006 1.720 1.00 93.44 87 ILE A C 1
ATOM 631 O O . ILE A 1 87 ? 3.656 -10.018 1.184 1.00 93.44 87 ILE A O 1
ATOM 635 N N . VAL A 1 88 ? 4.379 -11.070 3.035 1.00 97.00 88 VAL A N 1
ATOM 636 C CA . VAL A 1 88 ? 4.168 -9.925 3.933 1.00 97.00 88 VAL A CA 1
ATOM 637 C C . VAL A 1 88 ? 5.281 -8.905 3.708 1.00 97.00 88 VAL A C 1
ATOM 639 O O . VAL A 1 88 ? 6.449 -9.180 3.974 1.00 97.00 88 VAL A O 1
ATOM 642 N N . LEU A 1 89 ? 4.913 -7.719 3.228 1.00 97.62 89 LEU A N 1
ATOM 643 C CA . LEU A 1 89 ? 5.844 -6.627 2.949 1.00 97.62 89 LEU A CA 1
ATOM 644 C C . LEU A 1 89 ? 6.039 -5.754 4.184 1.00 97.62 89 LEU A C 1
ATOM 646 O O . LEU A 1 89 ? 7.157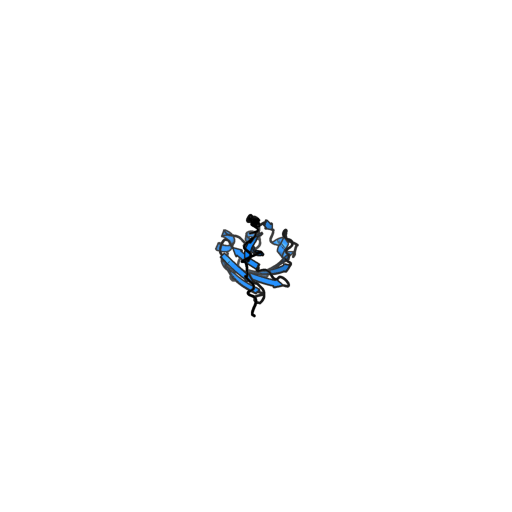 -5.435 4.573 1.00 97.62 89 LEU A O 1
ATOM 650 N N . CYS A 1 90 ? 4.941 -5.353 4.816 1.00 97.50 90 CYS A N 1
ATOM 651 C CA . CYS A 1 90 ? 4.970 -4.491 5.988 1.00 97.50 90 CYS A CA 1
ATOM 652 C C . CYS A 1 90 ? 3.987 -5.002 7.029 1.00 97.50 90 CYS A C 1
ATOM 654 O O . CYS A 1 90 ? 2.895 -5.454 6.692 1.00 97.50 90 CYS A O 1
ATOM 656 N N . GLN A 1 91 ? 4.355 -4.852 8.296 1.00 96.69 91 GLN A N 1
ATOM 657 C CA . GLN A 1 91 ? 3.458 -5.056 9.424 1.00 96.69 91 GLN A CA 1
ATOM 658 C C . GLN A 1 91 ? 3.787 -4.055 10.526 1.00 96.69 91 GLN A C 1
ATOM 660 O O . GLN A 1 91 ? 4.954 -3.707 10.724 1.00 96.69 91 GLN A O 1
ATOM 665 N N . ALA A 1 92 ? 2.764 -3.570 11.214 1.00 96.00 92 ALA A N 1
ATOM 666 C CA . ALA A 1 92 ? 2.893 -2.583 12.273 1.00 96.00 92 ALA A CA 1
ATOM 667 C C . ALA A 1 92 ? 1.843 -2.842 13.360 1.00 96.00 92 ALA A C 1
ATOM 669 O O . ALA A 1 92 ? 0.728 -3.285 13.067 1.00 96.00 92 ALA A O 1
ATOM 670 N N . GLN A 1 93 ? 2.209 -2.554 14.608 1.00 94.00 93 GLN A N 1
ATOM 671 C CA . GLN A 1 93 ? 1.340 -2.613 15.782 1.00 94.00 93 GLN A CA 1
ATOM 672 C C . GLN A 1 93 ? 1.979 -1.833 16.941 1.00 94.00 93 GLN A C 1
ATOM 674 O O . GLN A 1 93 ? 3.201 -1.825 17.062 1.00 94.00 93 GLN A O 1
ATOM 679 N N . ASP A 1 94 ? 1.169 -1.239 17.820 1.00 85.75 94 ASP A N 1
ATOM 680 C CA . ASP A 1 94 ? 1.574 -0.709 19.129 1.00 85.75 94 ASP A CA 1
ATOM 681 C C . ASP A 1 94 ? 2.854 0.150 19.098 1.00 85.75 94 ASP A C 1
ATOM 683 O O . ASP A 1 94 ? 2.826 1.309 18.679 1.00 85.75 94 ASP A O 1
ATOM 687 N N . ASN A 1 95 ? 3.977 -0.412 19.562 1.00 82.44 95 ASN A N 1
ATOM 688 C CA . ASN A 1 95 ? 5.285 0.236 19.665 1.00 82.44 95 ASN A CA 1
ATOM 689 C C . ASN A 1 95 ? 6.047 0.290 18.329 1.00 82.44 95 ASN A C 1
ATOM 691 O O . ASN A 1 95 ? 6.954 1.109 18.172 1.00 82.44 95 ASN A O 1
ATOM 695 N N . GLN A 1 96 ? 5.662 -0.532 17.356 1.00 87.94 96 GLN A N 1
ATOM 696 C CA . GLN A 1 96 ? 6.124 -0.483 15.979 1.00 87.94 96 GLN A CA 1
ATOM 697 C C . GLN A 1 96 ? 5.048 0.185 15.119 1.00 87.94 96 GLN A C 1
ATOM 699 O O . GLN A 1 96 ? 4.304 -0.462 14.386 1.00 87.94 96 GLN A O 1
ATOM 704 N N . GLN A 1 97 ? 4.984 1.515 15.187 1.00 92.12 97 GLN A N 1
ATOM 705 C CA . GLN A 1 97 ? 4.009 2.314 14.433 1.00 92.12 97 GLN A CA 1
ATOM 706 C C . GLN A 1 97 ? 4.364 2.485 12.952 1.00 92.12 97 GLN A C 1
ATOM 708 O O . GLN A 1 97 ? 3.625 3.140 12.218 1.00 92.12 97 GLN A O 1
ATOM 713 N N . SER A 1 98 ? 5.492 1.934 12.495 1.00 96.69 98 SER A N 1
ATOM 714 C CA . SER A 1 98 ? 5.852 1.957 11.081 1.00 96.69 98 SER A CA 1
ATOM 715 C C . SER A 1 98 ? 6.710 0.768 10.660 1.00 96.69 98 SER A C 1
ATOM 717 O O . SER A 1 98 ? 7.458 0.200 11.458 1.00 96.69 98 SER A O 1
ATOM 719 N N . SER A 1 99 ? 6.598 0.405 9.388 1.00 98.19 99 SER A N 1
ATOM 720 C CA . SER A 1 99 ? 7.408 -0.615 8.728 1.00 98.19 99 SER A CA 1
ATOM 721 C C . SER A 1 99 ? 7.555 -0.260 7.253 1.00 98.19 99 SER A C 1
ATOM 723 O O . SER A 1 99 ? 6.699 0.427 6.694 1.00 98.19 99 SER A O 1
ATOM 725 N N . SER A 1 100 ? 8.649 -0.679 6.629 1.00 98.12 100 SER A N 1
ATOM 726 C CA . SER A 1 100 ? 8.908 -0.438 5.212 1.00 98.12 100 SER A CA 1
ATOM 727 C C . SER A 1 100 ? 9.590 -1.635 4.576 1.00 98.12 100 SER A C 1
ATOM 729 O O . SER A 1 100 ? 10.454 -2.248 5.203 1.00 98.12 100 SER A O 1
ATOM 731 N N . ALA A 1 101 ? 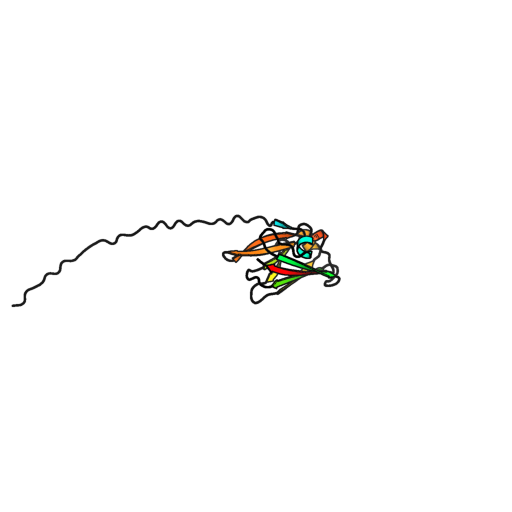9.268 -1.899 3.318 1.00 98.25 101 ALA A N 1
ATOM 732 C CA . ALA A 1 101 ? 9.918 -2.910 2.501 1.00 98.25 101 ALA A CA 1
ATOM 733 C C . ALA A 1 101 ? 10.003 -2.458 1.045 1.00 98.25 101 ALA A C 1
ATOM 735 O O . ALA A 1 101 ? 9.379 -1.479 0.633 1.00 98.25 101 ALA A O 1
ATOM 736 N N . GLN A 1 102 ? 10.789 -3.192 0.267 1.00 98.25 102 GLN A N 1
ATOM 737 C CA . GLN A 1 102 ? 10.817 -3.067 -1.182 1.00 98.25 102 GLN A CA 1
ATOM 738 C C . GLN A 1 102 ? 10.340 -4.372 -1.804 1.00 98.25 102 GLN A C 1
ATOM 740 O O . GLN A 1 102 ? 10.596 -5.450 -1.270 1.00 98.25 102 GLN A O 1
ATOM 745 N N . VAL A 1 103 ? 9.662 -4.258 -2.937 1.00 98.00 103 VAL A N 1
ATOM 746 C CA . VAL A 1 103 ? 9.220 -5.386 -3.756 1.00 98.00 103 VAL A CA 1
ATOM 747 C C . VAL A 1 103 ? 9.646 -5.138 -5.197 1.00 98.00 103 VAL A C 1
ATOM 749 O O . VAL A 1 103 ? 9.664 -3.990 -5.652 1.00 98.00 103 VAL A O 1
ATOM 752 N N . SER A 1 104 ? 10.015 -6.198 -5.913 1.00 98.25 104 SER A N 1
ATOM 753 C CA . SER A 1 104 ? 10.266 -6.092 -7.347 1.00 98.25 104 SER A CA 1
ATOM 754 C C . SER A 1 104 ? 8.968 -5.736 -8.082 1.00 98.25 104 SER A C 1
ATOM 756 O O . SER A 1 104 ? 7.876 -6.162 -7.697 1.00 98.25 104 SER A O 1
ATOM 758 N N . VAL A 1 105 ? 9.063 -4.971 -9.170 1.00 98.25 105 VAL A N 1
ATOM 759 C CA . VAL A 1 105 ? 7.891 -4.672 -10.012 1.00 98.25 105 VAL A CA 1
ATOM 760 C C . VAL A 1 105 ? 7.265 -5.958 -10.567 1.00 98.25 105 VAL A C 1
ATOM 762 O O . VAL A 1 105 ? 6.047 -6.029 -10.713 1.00 98.25 105 VAL A O 1
ATOM 765 N N . SER A 1 106 ? 8.068 -6.989 -10.851 1.00 98.00 106 SER A N 1
ATOM 766 C CA . SER A 1 106 ? 7.571 -8.276 -11.347 1.00 98.00 106 SER A CA 1
ATOM 767 C C . SER A 1 106 ? 6.714 -9.015 -10.323 1.00 98.00 106 SER A C 1
ATOM 769 O O . SER A 1 106 ? 5.610 -9.430 -10.669 1.00 98.00 106 SER A O 1
ATOM 771 N N . ASP A 1 107 ? 7.180 -9.140 -9.076 1.00 96.69 107 ASP A N 1
ATOM 772 C CA . ASP A 1 107 ? 6.425 -9.841 -8.027 1.00 96.69 107 ASP A CA 1
ATOM 773 C C . ASP A 1 107 ? 5.150 -9.068 -7.687 1.00 96.69 107 ASP A C 1
ATOM 775 O O . ASP A 1 107 ? 4.069 -9.646 -7.575 1.00 96.69 107 ASP A O 1
ATOM 779 N N . PHE A 1 108 ? 5.259 -7.738 -7.618 1.00 97.94 108 PHE A N 1
ATOM 780 C CA . PHE A 1 108 ? 4.114 -6.866 -7.397 1.00 97.94 108 PHE A CA 1
ATOM 781 C C . PHE A 1 108 ? 3.054 -7.012 -8.498 1.00 97.94 108 PHE A C 1
ATOM 783 O O . PHE A 1 108 ? 1.873 -7.173 -8.200 1.00 97.94 108 PHE A O 1
ATOM 790 N N . ASN A 1 109 ? 3.452 -7.013 -9.773 1.00 97.88 109 ASN A N 1
ATOM 791 C CA . ASN A 1 109 ? 2.514 -7.161 -10.889 1.00 97.88 109 ASN A CA 1
ATOM 792 C C . ASN A 1 109 ? 1.877 -8.554 -10.960 1.00 97.88 109 ASN A C 1
ATOM 794 O O . ASN A 1 109 ? 0.759 -8.683 -11.454 1.00 97.88 109 ASN A O 1
ATOM 798 N N . ALA A 1 110 ? 2.565 -9.591 -10.478 1.00 97.25 110 ALA A N 1
ATOM 799 C CA . ALA A 1 110 ? 2.044 -10.955 -10.466 1.00 97.25 110 ALA A CA 1
ATOM 800 C C . ALA A 1 110 ? 0.947 -11.169 -9.410 1.00 97.25 110 ALA A C 1
ATOM 802 O O . ALA A 1 110 ? 0.076 -12.021 -9.595 1.00 97.25 110 ALA A O 1
ATOM 803 N N . HIS A 1 111 ? 0.986 -10.417 -8.307 1.00 96.81 111 HIS A N 1
ATOM 804 C CA . HIS A 1 111 ? 0.166 -10.707 -7.128 1.00 96.81 111 HIS A CA 1
ATOM 805 C C . HIS A 1 111 ? -0.672 -9.529 -6.612 1.00 96.81 111 HIS A C 1
ATOM 807 O O . HIS A 1 111 ? -1.566 -9.728 -5.786 1.00 96.81 111 HIS A O 1
ATOM 813 N N . GLY A 1 112 ? -0.426 -8.312 -7.096 1.00 97.25 112 GLY A N 1
ATOM 814 C CA . GLY A 1 112 ? -1.121 -7.106 -6.661 1.00 97.25 112 GLY A CA 1
ATOM 815 C C . GLY A 1 112 ? -0.728 -6.670 -5.250 1.00 97.25 112 GLY A C 1
ATOM 816 O O . GLY A 1 112 ? 0.390 -6.913 -4.787 1.00 97.25 112 GLY A O 1
ATOM 817 N N . LEU A 1 113 ? -1.664 -6.004 -4.573 1.00 98.12 113 LEU A 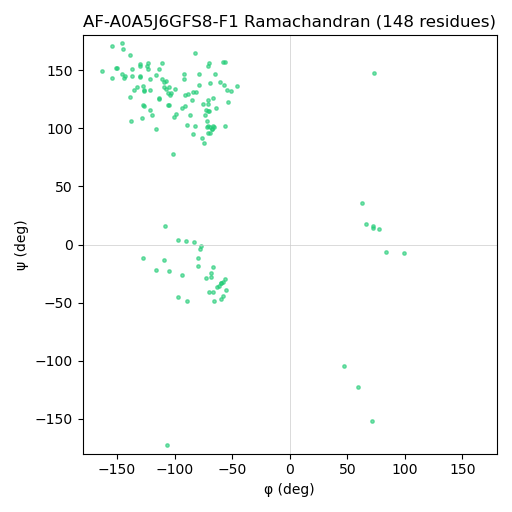N 1
ATOM 818 C CA . LEU A 1 113 ? -1.466 -5.455 -3.237 1.00 98.12 113 LEU A CA 1
ATOM 819 C C . LEU A 1 113 ? -2.703 -5.681 -2.372 1.00 98.12 113 LEU A C 1
ATOM 821 O O . LEU A 1 113 ? -3.812 -5.282 -2.738 1.00 98.12 113 LEU A O 1
ATOM 825 N N . GLN A 1 114 ? -2.495 -6.277 -1.205 1.00 98.12 114 GLN A N 1
ATOM 826 C CA . GLN A 1 114 ? -3.542 -6.538 -0.229 1.00 98.12 114 GLN A CA 1
ATOM 827 C C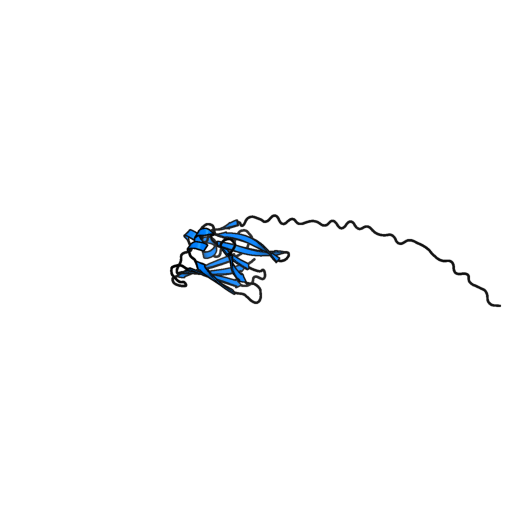 . GLN A 1 114 ? -3.218 -5.865 1.102 1.00 98.12 114 GLN A C 1
ATOM 829 O O . GLN A 1 114 ? -2.066 -5.827 1.543 1.00 98.12 114 GLN A O 1
ATOM 834 N N . LEU A 1 115 ? -4.259 -5.356 1.755 1.00 98.00 115 LEU A N 1
ATOM 835 C CA . LEU A 1 115 ? -4.210 -4.824 3.110 1.00 98.00 115 LEU A CA 1
ATOM 836 C C . LEU A 1 115 ? -4.910 -5.808 4.044 1.00 98.00 115 LEU A C 1
ATOM 838 O O . LEU A 1 115 ? -6.027 -6.261 3.771 1.00 98.00 115 LEU A O 1
ATOM 842 N N . TRP A 1 116 ? -4.281 -6.107 5.171 1.00 96.38 116 TRP A N 1
ATOM 843 C CA . TRP A 1 116 ? -4.825 -7.016 6.172 1.00 96.38 116 TRP A CA 1
ATOM 844 C C . TRP A 1 116 ? -4.774 -6.395 7.564 1.00 96.38 116 TRP A C 1
ATOM 846 O O . TRP A 1 116 ? -3.951 -5.519 7.852 1.00 96.38 116 TRP A O 1
ATOM 856 N N . LYS A 1 117 ? -5.662 -6.862 8.443 1.00 94.38 117 LYS A N 1
ATOM 857 C CA . LYS A 1 117 ? -5.626 -6.537 9.872 1.00 94.38 117 LYS A CA 1
ATOM 858 C C . LYS A 1 117 ? -5.881 -7.768 10.725 1.00 94.38 117 LYS A C 1
ATOM 860 O O . LYS A 1 117 ? -6.571 -8.695 10.300 1.00 94.38 117 LYS A O 1
ATOM 865 N N . ALA A 1 118 ? -5.327 -7.789 11.932 1.00 92.50 118 ALA A N 1
ATOM 866 C CA . ALA A 1 118 ? -5.727 -8.789 12.912 1.00 92.50 118 ALA A CA 1
ATOM 867 C C . ALA A 1 118 ? -7.161 -8.521 13.385 1.00 92.50 118 ALA A C 1
ATOM 869 O O . ALA A 1 118 ? -7.538 -7.376 13.639 1.00 92.50 118 ALA A O 1
ATOM 870 N N . LYS A 1 119 ? -7.944 -9.589 13.530 1.00 85.00 119 LYS A N 1
ATOM 871 C CA . LYS A 1 119 ? -9.250 -9.593 14.197 1.00 85.00 119 LYS A CA 1
ATOM 872 C C . LYS A 1 119 ? -9.144 -10.275 15.564 1.00 85.00 119 LYS A C 1
ATOM 874 O O . LYS A 1 119 ? -8.050 -10.589 16.043 1.00 85.00 119 LYS A O 1
ATOM 879 N N . THR A 1 120 ? -10.287 -10.482 16.219 1.00 80.06 120 THR A N 1
ATOM 880 C CA . THR A 1 120 ? -10.386 -11.164 17.515 1.00 80.06 120 THR A CA 1
ATOM 881 C C . THR A 1 120 ? -9.555 -12.451 17.524 1.00 80.06 120 THR A C 1
ATOM 883 O O . THR A 1 120 ? -9.567 -13.211 16.559 1.00 80.06 120 THR A O 1
ATOM 886 N N . PHE A 1 121 ? -8.818 -12.675 18.614 1.00 78.88 121 PHE A N 1
ATOM 887 C CA . PHE A 1 121 ? 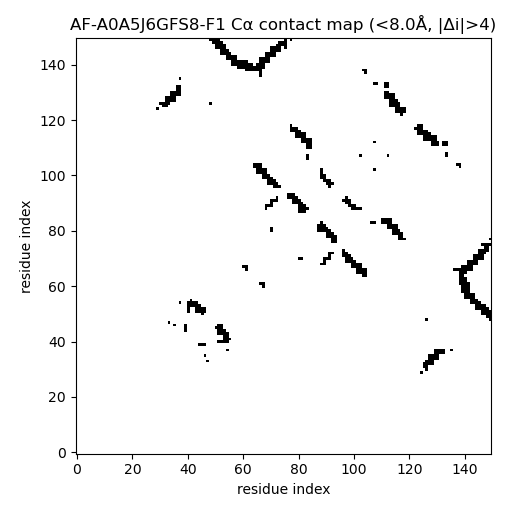-7.863 -13.782 18.775 1.00 78.88 121 PHE A CA 1
ATOM 888 C C . PHE A 1 121 ? -6.626 -13.735 17.860 1.00 78.88 121 PHE A C 1
ATOM 890 O O . PHE A 1 121 ? -5.934 -14.739 17.723 1.00 78.88 121 PHE A O 1
ATOM 897 N N . GLY A 1 122 ? -6.309 -12.580 17.267 1.00 78.31 122 GLY A N 1
ATOM 898 C CA . GLY A 1 122 ? -5.073 -12.390 16.502 1.00 78.31 122 GLY A CA 1
ATOM 899 C C . GLY A 1 122 ? -5.105 -12.998 15.101 1.00 78.31 122 GLY A C 1
ATOM 900 O O . GLY A 1 122 ? -4.065 -13.113 14.462 1.00 78.31 122 GLY A O 1
ATOM 901 N N . VAL A 1 123 ? -6.281 -13.385 14.599 1.00 84.56 123 VAL A N 1
ATOM 902 C CA . VAL A 1 123 ? -6.414 -13.932 13.244 1.00 84.56 123 VAL A CA 1
ATOM 903 C C . VAL A 1 123 ? -6.174 -12.820 12.226 1.00 84.56 123 VAL A C 1
ATOM 905 O O . VAL A 1 123 ? -6.952 -11.868 12.147 1.00 84.56 123 VAL A O 1
ATOM 908 N N . HIS A 1 124 ? -5.106 -12.939 11.439 1.00 86.75 124 HIS A N 1
ATOM 909 C CA . HIS A 1 124 ? -4.820 -12.019 10.341 1.00 86.75 124 HIS A CA 1
ATOM 910 C C . HIS A 1 124 ? -5.824 -12.262 9.218 1.00 86.75 124 HIS A C 1
ATOM 912 O O . HIS A 1 124 ? -5.874 -13.343 8.638 1.00 86.75 124 HIS A O 1
ATOM 918 N N . THR A 1 125 ? -6.658 -11.261 8.958 1.00 90.94 125 THR A N 1
ATOM 919 C CA . THR A 1 125 ? -7.697 -11.323 7.934 1.00 90.94 125 THR A CA 1
ATOM 920 C C . THR A 1 125 ? -7.350 -10.336 6.834 1.00 90.94 125 THR A C 1
ATOM 922 O O . THR A 1 125 ? -7.143 -9.149 7.103 1.00 90.94 125 THR A O 1
ATOM 925 N N . GLU A 1 126 ? -7.292 -10.823 5.600 1.00 92.38 126 GLU A N 1
ATOM 926 C CA . GLU A 1 126 ? -7.220 -9.966 4.420 1.00 92.38 126 GLU A CA 1
ATOM 927 C C . GLU A 1 126 ? -8.513 -9.156 4.330 1.00 92.38 126 GLU A C 1
ATOM 929 O O . GLU A 1 126 ? -9.605 -9.714 4.243 1.00 92.38 126 GLU A O 1
ATOM 934 N N . MET A 1 127 ? -8.392 -7.834 4.414 1.00 94.81 127 MET A N 1
ATOM 935 C CA . MET A 1 127 ? -9.547 -6.938 4.435 1.00 94.81 127 MET A CA 1
ATOM 936 C C . MET A 1 127 ? -9.819 -6.380 3.051 1.00 94.81 127 MET A C 1
ATOM 938 O O . MET A 1 127 ? -10.966 -6.350 2.613 1.00 94.81 127 MET A O 1
ATOM 942 N N . TYR A 1 128 ? -8.755 -5.950 2.369 1.00 97.62 128 TYR A N 1
ATOM 943 C CA . TYR A 1 128 ? -8.862 -5.188 1.136 1.00 97.62 128 TYR A CA 1
ATOM 944 C C . TYR A 1 128 ? -7.890 -5.696 0.083 1.00 97.62 128 TYR A C 1
ATOM 946 O O . TYR A 1 128 ? -6.697 -5.847 0.350 1.00 97.62 128 TYR A O 1
ATOM 954 N N . ASN A 1 129 ? -8.393 -5.888 -1.128 1.00 97.81 129 ASN A N 1
ATOM 955 C CA . ASN A 1 129 ? -7.593 -6.094 -2.324 1.00 97.81 129 ASN A CA 1
ATOM 956 C C . ASN A 1 129 ? -7.643 -4.816 -3.166 1.00 97.81 129 ASN A C 1
ATOM 958 O O . ASN A 1 129 ? -8.724 -4.387 -3.570 1.00 97.81 129 ASN A O 1
ATOM 962 N N . ILE A 1 130 ? -6.495 -4.192 -3.426 1.00 98.12 130 ILE A N 1
ATOM 963 C CA . ILE A 1 130 ? -6.442 -2.951 -4.206 1.00 98.12 130 ILE A CA 1
ATOM 964 C C . ILE A 1 130 ? -6.441 -3.331 -5.689 1.00 98.12 130 ILE A C 1
ATOM 966 O O . ILE A 1 130 ? -5.405 -3.663 -6.266 1.00 98.12 130 ILE A O 1
ATOM 970 N N . VAL A 1 131 ? -7.625 -3.330 -6.301 1.00 98.06 131 VAL A N 1
ATOM 971 C CA . VAL A 1 131 ? -7.867 -4.004 -7.590 1.00 98.06 131 VAL A CA 1
ATOM 972 C C . VAL A 1 131 ? -7.154 -3.350 -8.772 1.00 98.06 131 VAL A C 1
ATOM 974 O O . VAL A 1 131 ? -6.891 -4.019 -9.769 1.00 98.06 131 VAL A O 1
ATOM 977 N N . ASP A 1 132 ? -6.832 -2.062 -8.667 1.00 98.19 132 ASP A N 1
ATOM 978 C CA . ASP A 1 132 ? -6.113 -1.289 -9.679 1.00 98.19 132 ASP A CA 1
ATOM 979 C C . ASP A 1 132 ? -4.663 -0.951 -9.266 1.00 98.19 132 ASP A C 1
ATOM 981 O O . ASP A 1 132 ? -4.019 -0.094 -9.878 1.00 98.19 132 ASP A O 1
ATOM 985 N N . ALA A 1 133 ? -4.112 -1.625 -8.245 1.00 98.06 133 ALA A N 1
ATOM 986 C CA . ALA A 1 133 ? -2.769 -1.339 -7.732 1.00 98.06 133 ALA A CA 1
ATOM 987 C C . ALA A 1 133 ? -1.686 -1.465 -8.813 1.00 98.06 133 ALA A C 1
ATOM 989 O O . ALA A 1 133 ? -0.856 -0.572 -8.950 1.00 98.06 133 ALA A O 1
ATOM 990 N N . THR A 1 134 ? -1.724 -2.520 -9.631 1.00 97.81 134 THR A N 1
ATOM 991 C CA . THR A 1 134 ? -0.732 -2.764 -10.703 1.00 97.81 134 THR A CA 1
ATOM 992 C C . THR A 1 134 ? -0.777 -1.729 -11.832 1.00 97.81 134 THR A C 1
ATOM 994 O O . THR A 1 134 ? 0.181 -1.564 -12.579 1.00 97.81 134 THR A O 1
ATOM 997 N N . GLN A 1 135 ? -1.887 -1.002 -11.952 1.00 98.06 135 GLN A N 1
ATOM 998 C CA . GLN A 1 135 ? -2.111 0.036 -12.952 1.00 98.06 135 GLN A CA 1
ATOM 999 C C . GLN A 1 135 ? -1.747 1.425 -12.414 1.00 98.06 135 GLN A C 1
ATOM 1001 O O . GLN A 1 135 ? -1.454 2.330 -13.195 1.00 98.06 135 GLN A O 1
ATOM 1006 N N . LYS A 1 136 ? -1.810 1.620 -11.092 1.00 98.06 136 LYS A N 1
ATOM 1007 C CA . LYS A 1 136 ? -1.588 2.915 -10.425 1.00 98.06 136 LYS A CA 1
ATOM 1008 C C . LYS A 1 136 ? -0.235 3.024 -9.733 1.00 98.06 136 LYS A C 1
ATOM 1010 O O . LYS A 1 136 ? 0.245 4.137 -9.512 1.00 98.06 136 LYS A O 1
ATOM 1015 N N . MET A 1 137 ? 0.371 1.896 -9.384 1.00 98.19 137 MET A N 1
ATOM 1016 C CA . MET A 1 137 ? 1.670 1.829 -8.736 1.00 98.19 137 MET A CA 1
ATOM 1017 C C . MET A 1 137 ? 2.724 1.362 -9.737 1.00 98.19 137 MET A C 1
ATOM 1019 O O . MET A 1 137 ? 2.536 0.372 -10.435 1.00 98.19 137 MET A O 1
ATOM 1023 N N . SER A 1 138 ? 3.837 2.087 -9.817 1.00 97.81 138 SER A N 1
ATOM 1024 C CA . SER A 1 138 ? 4.920 1.825 -10.762 1.00 97.81 138 SER A CA 1
ATOM 1025 C C . SER A 1 138 ? 6.266 1.796 -10.052 1.00 97.81 138 SER A C 1
ATOM 1027 O O . SER A 1 138 ? 6.452 2.458 -9.026 1.00 97.81 138 SER A O 1
ATOM 1029 N N . GLY A 1 139 ? 7.217 1.065 -10.635 1.00 98.44 139 GLY A N 1
ATOM 1030 C CA . GLY A 1 139 ? 8.605 1.055 -10.179 1.00 98.44 139 GLY A CA 1
ATOM 1031 C C . GLY A 1 139 ? 9.235 2.449 -10.151 1.00 98.44 139 GLY A C 1
ATOM 1032 O O . GLY A 1 139 ? 8.770 3.374 -10.825 1.00 98.44 139 GLY A O 1
ATOM 1033 N N . GLY A 1 140 ? 10.271 2.613 -9.332 1.00 98.31 140 GLY A N 1
ATOM 1034 C CA . GLY A 1 140 ? 10.948 3.891 -9.105 1.00 98.31 140 GLY A CA 1
ATOM 1035 C C . GLY A 1 140 ? 10.277 4.791 -8.067 1.00 98.31 140 GLY A C 1
ATOM 1036 O O . GLY A 1 140 ? 10.843 5.816 -7.694 1.00 98.31 140 GLY A O 1
ATOM 1037 N N . ASN A 1 141 ? 9.099 4.426 -7.561 1.00 98.62 141 ASN A N 1
ATOM 1038 C CA . ASN A 1 141 ? 8.334 5.246 -6.624 1.00 98.62 141 ASN A CA 1
ATOM 1039 C C . ASN A 1 141 ? 8.289 4.636 -5.219 1.00 98.62 141 ASN A C 1
ATOM 1041 O O . ASN A 1 141 ? 8.413 3.423 -5.028 1.00 98.62 141 ASN A O 1
ATOM 1045 N N . SER A 1 142 ? 8.063 5.500 -4.230 1.00 98.56 142 SER A N 1
ATOM 1046 C CA . SER A 1 142 ? 7.742 5.104 -2.860 1.00 98.56 142 SER A CA 1
ATOM 1047 C C . SER A 1 142 ? 6.283 5.419 -2.535 1.00 98.56 142 SER A C 1
ATOM 1049 O O . SER A 1 142 ? 5.783 6.494 -2.870 1.00 98.56 142 SER A O 1
ATOM 1051 N N . TYR A 1 143 ? 5.599 4.477 -1.894 1.00 98.75 143 TYR A N 1
ATOM 1052 C CA . TYR A 1 143 ? 4.187 4.543 -1.543 1.00 98.75 143 TYR A CA 1
ATOM 1053 C C . TYR A 1 143 ? 4.034 4.411 -0.035 1.00 98.75 143 TYR A C 1
ATOM 1055 O O . TYR A 1 143 ? 4.367 3.383 0.557 1.00 98.75 143 TYR A O 1
ATOM 1063 N N . ILE A 1 144 ? 3.528 5.467 0.592 1.00 98.69 144 ILE A N 1
ATOM 1064 C CA . ILE A 1 144 ? 3.322 5.523 2.036 1.00 98.69 144 ILE A CA 1
ATOM 1065 C C . ILE A 1 144 ? 1.836 5.358 2.312 1.00 98.69 144 ILE A C 1
ATOM 1067 O O . ILE A 1 144 ? 1.038 6.188 1.891 1.00 98.69 144 ILE A O 1
ATOM 1071 N N . PHE A 1 145 ? 1.488 4.323 3.062 1.00 98.69 145 PHE A N 1
ATOM 1072 C CA . PHE A 1 145 ? 0.147 4.041 3.547 1.00 98.69 145 PHE A CA 1
ATOM 1073 C C . PHE A 1 145 ? 0.064 4.408 5.027 1.00 98.69 145 PHE A C 1
ATOM 1075 O O . PHE A 1 145 ? 0.895 3.976 5.827 1.00 98.69 145 PHE A O 1
ATOM 1082 N N . ILE A 1 146 ? -0.934 5.199 5.401 1.00 98.31 146 ILE A N 1
ATOM 1083 C CA . ILE A 1 146 ? -1.182 5.625 6.776 1.00 98.31 146 ILE A CA 1
ATOM 1084 C C . ILE A 1 146 ? -2.565 5.132 7.182 1.00 98.31 146 ILE A C 1
ATOM 1086 O O . ILE A 1 146 ? -3.574 5.621 6.678 1.00 98.31 146 ILE A O 1
ATOM 1090 N N . TRP A 1 147 ? -2.611 4.171 8.099 1.00 98.00 147 TRP A N 1
ATOM 1091 C CA . TRP A 1 147 ? -3.854 3.672 8.679 1.00 98.00 147 TRP A CA 1
ATOM 1092 C C . TRP A 1 147 ? -4.234 4.552 9.869 1.00 98.00 147 TRP A C 1
ATOM 1094 O O . TRP A 1 147 ? -3.526 4.565 10.880 1.00 98.00 147 TRP A O 1
ATOM 1104 N N . THR A 1 148 ? -5.313 5.323 9.736 1.00 96.69 148 THR A N 1
ATOM 1105 C CA . THR A 1 148 ? -5.707 6.352 10.716 1.00 96.69 148 THR A CA 1
ATOM 1106 C C . THR A 1 148 ? -6.951 5.987 11.518 1.00 96.69 148 THR A C 1
ATOM 1108 O O . THR A 1 148 ? -7.256 6.640 12.516 1.00 96.69 148 THR A O 1
ATOM 1111 N N . LYS A 1 149 ? -7.692 4.961 11.087 1.00 95.81 149 LYS A N 1
ATOM 1112 C CA . LYS A 1 149 ? -8.924 4.527 11.744 1.00 95.81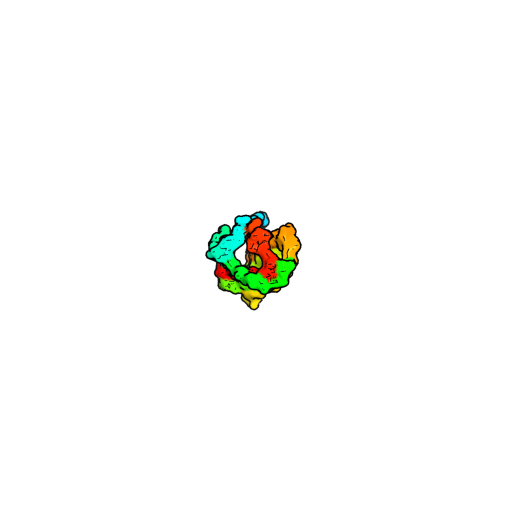 149 LYS A CA 1
ATOM 1113 C C . LYS A 1 149 ? -9.224 3.048 11.494 1.00 95.81 149 LYS A C 1
ATOM 1115 O O . LYS A 1 149 ? -8.975 2.582 10.385 1.00 95.81 149 LYS A O 1
ATOM 1120 N N . ASP A 1 150 ? -9.758 2.382 12.523 1.00 90.00 150 ASP A N 1
ATOM 1121 C CA . ASP A 1 150 ? -10.318 1.018 12.501 1.00 90.00 150 ASP A CA 1
ATOM 1122 C C . ASP A 1 150 ? -11.782 0.956 12.026 1.00 90.00 150 ASP A C 1
ATOM 1124 O O . ASP A 1 150 ? -12.534 1.938 12.265 1.00 90.00 150 ASP A O 1
#

Radius of gyration: 27.54 Å; Cα contacts (8 Å, |Δi|>4): 309; chains: 1; bounding box: 41×52×99 Å